Protein AF-A0A315QWI3-F1 (afdb_monomer_lite)

Radius of gyration: 18.95 Å; chains: 1; bounding box: 39×34×57 Å

Sequence (74 aa):
MKNKVEKLDKGNPVALIPLFVFLVLYLGMGIYFSMQGVEMAFYQFPAPIAALVGIIVAFFMASGSMEERVSSLY

Structure (mmCIF, N/CA/C/O backbone):
data_AF-A0A315QWI3-F1
#
_entry.id   AF-A0A315QWI3-F1
#
loop_
_atom_site.group_PDB
_atom_site.id
_atom_site.type_symbol
_atom_site.label_atom_id
_atom_site.label_alt_id
_atom_site.label_comp_id
_atom_site.label_asym_id
_atom_site.label_entity_id
_atom_site.label_seq_id
_atom_site.pdbx_PDB_ins_code
_atom_site.Cartn_x
_atom_site.Cartn_y
_atom_site.Cartn_z
_atom_site.occupancy
_atom_site.B_iso_or_equiv
_atom_site.auth_seq_id
_atom_site.auth_comp_id
_atom_site.auth_asym_id
_atom_site.auth_atom_id
_atom_site.pdbx_PDB_model_num
ATOM 1 N N . MET A 1 1 ? 12.013 27.209 -41.511 1.00 49.44 1 MET A N 1
ATOM 2 C CA . MET A 1 1 ? 12.009 26.811 -40.086 1.00 49.44 1 MET A CA 1
ATOM 3 C C . MET A 1 1 ? 10.800 25.910 -39.854 1.00 49.44 1 MET A C 1
ATOM 5 O O . MET A 1 1 ? 9.684 26.384 -40.009 1.00 49.44 1 MET A O 1
ATOM 9 N N . LYS A 1 2 ? 10.991 24.602 -39.626 1.00 43.59 2 LYS A N 1
ATOM 10 C CA . LYS A 1 2 ? 9.890 23.657 -39.357 1.00 43.59 2 LYS A CA 1
ATOM 11 C C . LYS A 1 2 ? 9.732 23.533 -37.840 1.00 43.59 2 LYS A C 1
ATOM 13 O O . LYS A 1 2 ? 10.604 22.965 -37.193 1.00 43.59 2 LYS A O 1
ATOM 18 N N . ASN A 1 3 ? 8.653 24.091 -37.294 1.00 51.31 3 ASN A N 1
ATOM 19 C CA . ASN A 1 3 ? 8.303 23.949 -35.882 1.00 51.31 3 ASN A CA 1
ATOM 20 C C . ASN A 1 3 ? 7.956 22.485 -35.594 1.00 51.31 3 ASN A C 1
ATOM 22 O O . ASN A 1 3 ? 6.956 21.961 -36.084 1.00 51.31 3 ASN A O 1
ATOM 26 N N . LYS A 1 4 ? 8.813 21.816 -34.822 1.00 53.41 4 LYS A N 1
ATOM 27 C CA . LYS A 1 4 ? 8.542 20.501 -34.248 1.00 53.41 4 LYS A CA 1
ATOM 28 C C . LYS A 1 4 ? 7.588 20.741 -33.082 1.00 53.41 4 LYS A C 1
ATOM 30 O O . LYS A 1 4 ? 8.025 21.134 -32.010 1.00 53.41 4 LYS A O 1
ATOM 35 N N . VAL A 1 5 ? 6.287 20.590 -33.323 1.00 65.44 5 VAL A N 1
ATOM 36 C CA . VAL A 1 5 ? 5.294 20.564 -32.245 1.00 65.44 5 VAL A CA 1
ATOM 37 C C . VAL A 1 5 ? 5.698 19.418 -31.319 1.00 65.44 5 VAL A C 1
ATOM 39 O O . VAL A 1 5 ? 5.701 18.260 -31.745 1.00 65.44 5 VAL A O 1
ATOM 42 N N . GLU A 1 6 ? 6.129 19.745 -30.100 1.00 62.44 6 GLU A N 1
ATOM 43 C CA . GLU A 1 6 ? 6.396 18.770 -29.046 1.00 62.44 6 GLU A CA 1
ATOM 44 C C . GLU A 1 6 ? 5.133 17.929 -28.864 1.00 62.44 6 GLU A C 1
ATOM 46 O O . GLU A 1 6 ? 4.075 18.425 -28.472 1.00 62.44 6 GLU A O 1
ATOM 51 N N . LYS A 1 7 ? 5.214 16.646 -29.226 1.00 53.78 7 LYS A N 1
ATOM 52 C CA . LYS A 1 7 ? 4.171 15.693 -28.870 1.00 53.78 7 LYS A CA 1
ATOM 53 C C . LYS A 1 7 ? 4.202 15.594 -27.351 1.00 53.78 7 LYS A C 1
ATOM 55 O O . LYS A 1 7 ? 5.142 15.026 -26.811 1.00 53.78 7 LYS A O 1
ATOM 60 N N . LEU A 1 8 ? 3.191 16.155 -26.693 1.00 61.03 8 LEU A N 1
ATOM 61 C CA . LEU A 1 8 ? 2.930 15.897 -25.282 1.00 61.03 8 LEU A CA 1
ATOM 62 C C . LEU A 1 8 ? 2.790 14.385 -25.137 1.00 61.03 8 LEU A C 1
ATOM 64 O O . LEU A 1 8 ? 1.876 13.794 -25.723 1.00 61.03 8 LEU A O 1
ATOM 68 N N . ASP A 1 9 ? 3.747 13.770 -24.450 1.00 65.06 9 ASP A N 1
ATOM 69 C CA . ASP A 1 9 ? 3.747 12.335 -24.237 1.00 65.06 9 ASP A CA 1
ATOM 70 C C . ASP A 1 9 ? 2.449 11.984 -23.507 1.00 65.06 9 ASP A C 1
ATOM 72 O O . ASP A 1 9 ? 2.167 12.480 -22.410 1.00 65.06 9 ASP A O 1
ATOM 76 N N . LYS A 1 10 ? 1.572 11.239 -24.183 1.00 70.62 10 LYS A N 1
ATOM 77 C CA . LYS A 1 10 ? 0.274 10.868 -23.623 1.00 70.62 10 LYS A CA 1
ATOM 78 C C . LYS A 1 10 ? 0.585 9.873 -22.518 1.00 70.62 10 LYS A C 1
ATOM 80 O O . LYS A 1 10 ? 0.884 8.722 -22.817 1.00 70.62 10 LYS A O 1
ATOM 85 N N . GLY A 1 11 ? 0.563 10.343 -21.271 1.00 68.75 11 GLY A N 1
ATOM 86 C CA . GLY A 1 11 ? 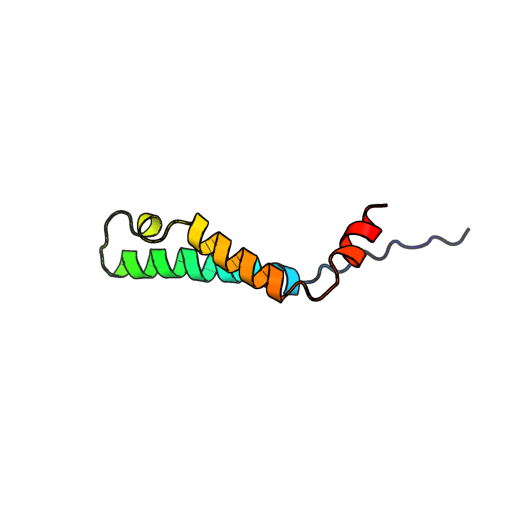0.929 9.546 -20.104 1.00 68.75 11 GLY A CA 1
ATOM 87 C C . GLY A 1 11 ? 0.300 8.153 -20.143 1.00 68.75 11 GLY A C 1
ATOM 88 O O . GLY A 1 11 ? -0.845 7.990 -20.563 1.00 68.75 11 GLY A O 1
ATOM 89 N N . ASN A 1 12 ? 1.066 7.146 -19.728 1.00 81.06 12 ASN A N 1
ATOM 90 C CA . ASN A 1 12 ? 0.630 5.758 -19.754 1.00 81.06 12 ASN A CA 1
ATOM 91 C C . ASN A 1 12 ? -0.230 5.451 -18.509 1.00 81.06 12 ASN A C 1
ATOM 93 O O . ASN A 1 12 ? 0.335 5.304 -17.424 1.00 81.06 12 ASN A O 1
ATOM 97 N N . PRO A 1 13 ? -1.567 5.308 -18.618 1.00 84.62 13 PRO A N 1
ATOM 98 C CA . PRO A 1 13 ? -2.424 5.026 -17.463 1.00 84.62 13 PRO A CA 1
ATOM 99 C C . PRO A 1 13 ? -2.099 3.678 -16.803 1.00 84.62 13 PRO A C 1
ATOM 101 O O . PRO A 1 13 ? -2.365 3.494 -15.618 1.00 84.62 13 PRO A O 1
ATOM 104 N N . VAL A 1 14 ? -1.458 2.757 -17.532 1.00 86.94 14 VAL A N 1
ATOM 105 C CA . VAL A 1 14 ? -0.970 1.482 -16.992 1.00 86.94 14 VAL A CA 1
ATOM 106 C C . VAL A 1 14 ? 0.090 1.719 -15.909 1.00 86.94 14 VAL A C 1
ATOM 108 O O . VAL A 1 14 ? 0.160 0.954 -14.955 1.00 86.94 14 VAL A O 1
ATOM 111 N N . ALA A 1 15 ? 0.845 2.822 -15.952 1.00 87.31 15 ALA A N 1
ATOM 112 C CA . ALA A 1 15 ? 1.822 3.156 -14.913 1.00 87.31 15 ALA A CA 1
ATOM 113 C C . ALA A 1 15 ? 1.194 3.402 -13.522 1.00 87.31 15 ALA A C 1
ATOM 115 O O . ALA A 1 15 ? 1.911 3.401 -12.525 1.00 87.31 15 ALA A O 1
ATOM 116 N N . LEU A 1 16 ? -0.132 3.577 -13.433 1.00 93.50 16 LEU A N 1
ATOM 117 C CA . LEU A 1 16 ? -0.854 3.781 -12.172 1.00 93.50 16 LEU A CA 1
ATOM 118 C C . LEU A 1 16 ? -1.267 2.479 -11.473 1.00 93.50 16 LEU A C 1
ATOM 120 O O . LEU A 1 16 ? -1.706 2.531 -10.326 1.00 93.50 16 LEU A O 1
ATOM 124 N N . ILE A 1 17 ? -1.129 1.313 -12.111 1.00 95.38 17 ILE A N 1
ATOM 125 C CA . ILE A 1 17 ? -1.539 0.030 -11.515 1.00 95.38 17 ILE A CA 1
ATOM 126 C C . ILE A 1 17 ? -0.873 -0.230 -10.148 1.00 95.38 17 ILE A C 1
ATOM 128 O O . ILE A 1 17 ? -1.601 -0.584 -9.221 1.00 95.38 17 ILE A O 1
ATOM 132 N N . PRO A 1 18 ? 0.442 -0.005 -9.944 1.00 95.19 18 PRO A N 1
ATOM 133 C CA . PRO A 1 18 ? 1.072 -0.171 -8.629 1.00 95.19 18 PRO A CA 1
ATOM 134 C C . PRO A 1 18 ? 0.422 0.676 -7.530 1.00 95.19 18 PRO A C 1
ATOM 136 O O . PRO A 1 18 ? 0.200 0.204 -6.414 1.00 95.19 18 PRO A O 1
ATOM 139 N N . LEU A 1 19 ? 0.074 1.923 -7.865 1.00 96.00 19 LEU A N 1
ATOM 140 C CA . LEU A 1 19 ? -0.610 2.845 -6.964 1.00 96.00 19 LEU A CA 1
ATOM 141 C C . LEU A 1 19 ? -2.036 2.371 -6.673 1.00 96.00 19 LEU A C 1
ATOM 143 O O . LEU A 1 19 ? -2.480 2.405 -5.529 1.00 96.00 19 LEU A O 1
ATOM 147 N N . PHE A 1 20 ? -2.749 1.901 -7.693 1.00 97.75 20 PHE A N 1
ATOM 148 C CA . PHE A 1 20 ? -4.098 1.376 -7.527 1.00 97.75 20 PHE A CA 1
ATOM 149 C C . PHE A 1 20 ? -4.121 0.131 -6.629 1.00 97.75 20 PHE A C 1
ATOM 151 O O . PHE A 1 20 ? -4.952 0.045 -5.728 1.00 97.75 20 PHE A O 1
ATOM 158 N N . VAL A 1 21 ? -3.169 -0.791 -6.808 1.00 97.56 21 VAL A N 1
ATOM 159 C CA . VAL A 1 21 ? -2.998 -1.967 -5.940 1.00 97.56 21 VAL A CA 1
ATOM 160 C C . VAL A 1 21 ? -2.746 -1.546 -4.493 1.00 97.56 21 VAL A C 1
ATOM 162 O O . VAL A 1 21 ? -3.399 -2.065 -3.589 1.00 97.56 21 VAL A O 1
ATOM 165 N N . PHE A 1 22 ? -1.857 -0.573 -4.269 1.00 97.50 22 PHE A N 1
ATOM 166 C CA . PHE A 1 22 ? -1.627 -0.004 -2.940 1.00 97.50 22 PHE A CA 1
ATOM 167 C C . PHE A 1 22 ? -2.924 0.528 -2.314 1.00 97.50 22 PHE A C 1
ATOM 169 O O . PHE A 1 22 ? -3.240 0.173 -1.179 1.00 97.50 22 PHE A O 1
ATOM 176 N N . LEU A 1 23 ? -3.689 1.341 -3.051 1.00 97.56 23 LEU A N 1
ATOM 177 C CA . LEU A 1 23 ? -4.924 1.949 -2.551 1.00 97.56 23 LEU A CA 1
ATOM 178 C C . LEU A 1 23 ? -5.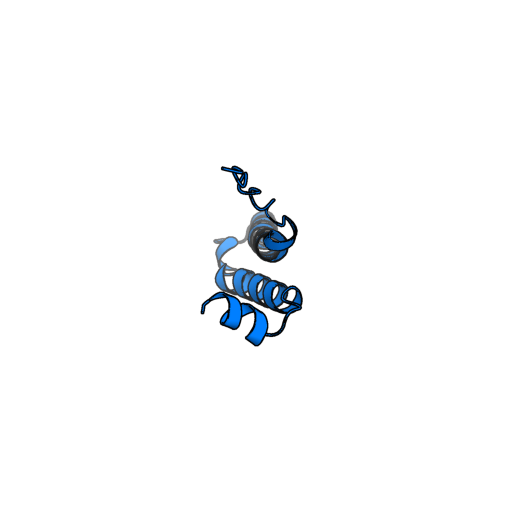973 0.896 -2.203 1.00 97.56 23 LEU A C 1
ATOM 180 O O . LEU A 1 23 ? -6.538 0.943 -1.115 1.00 97.56 23 LEU A O 1
ATOM 184 N N . VAL A 1 24 ? -6.213 -0.068 -3.094 1.00 98.06 24 VAL A N 1
ATOM 185 C CA . VAL A 1 24 ? -7.202 -1.129 -2.864 1.00 98.06 24 VAL A CA 1
ATOM 186 C C . VAL A 1 24 ? -6.817 -1.983 -1.660 1.00 98.06 24 VAL A C 1
ATOM 188 O O . VAL A 1 24 ? -7.677 -2.280 -0.838 1.00 98.06 24 VAL A O 1
ATOM 191 N N . LEU A 1 25 ? -5.540 -2.341 -1.509 1.00 97.62 25 LEU A N 1
ATOM 192 C CA . LEU A 1 25 ? -5.088 -3.134 -0.366 1.00 97.62 25 LEU A CA 1
ATOM 193 C C . LEU A 1 25 ? -5.155 -2.347 0.944 1.00 97.62 25 LEU A C 1
ATOM 195 O O . LEU A 1 25 ? -5.712 -2.837 1.921 1.00 97.62 25 LEU A O 1
ATOM 199 N N . TYR A 1 26 ? -4.613 -1.129 0.976 1.00 97.31 26 TYR A N 1
ATOM 200 C CA . TYR A 1 26 ? -4.564 -0.334 2.200 1.00 97.31 26 TYR A CA 1
ATOM 201 C C . TYR A 1 26 ? -5.961 0.102 2.658 1.00 97.31 26 TYR A C 1
ATOM 203 O O . TYR A 1 26 ? -6.340 -0.125 3.807 1.00 97.31 26 TYR A O 1
ATOM 211 N N . LEU A 1 27 ? -6.753 0.679 1.749 1.00 97.25 27 LEU A N 1
ATOM 212 C CA . LEU A 1 27 ? -8.111 1.124 2.058 1.00 97.25 27 LEU A CA 1
ATOM 213 C C . LEU A 1 27 ? -9.045 -0.065 2.274 1.00 97.25 27 LEU A C 1
ATOM 215 O O . LEU A 1 27 ? -9.849 -0.033 3.198 1.00 97.25 27 LEU A O 1
ATOM 219 N N . GLY A 1 28 ? -8.917 -1.125 1.471 1.00 97.31 28 GLY A N 1
ATOM 220 C CA . GLY A 1 28 ? -9.713 -2.340 1.621 1.00 97.31 28 GLY A CA 1
ATOM 221 C C . GLY A 1 28 ? -9.519 -2.988 2.989 1.00 97.31 28 GLY A C 1
ATOM 222 O O . GLY A 1 28 ? -10.507 -3.294 3.651 1.00 97.31 28 GLY A O 1
ATOM 223 N N . MET A 1 29 ? -8.274 -3.118 3.460 1.00 97.12 29 MET A N 1
ATOM 224 C CA . MET A 1 29 ? -7.992 -3.656 4.797 1.00 97.12 29 MET A CA 1
ATOM 225 C C . MET A 1 29 ? -8.478 -2.727 5.911 1.00 97.12 29 MET A C 1
ATOM 227 O O . MET A 1 29 ? -9.093 -3.196 6.868 1.00 97.12 29 MET A O 1
ATOM 231 N N . GLY A 1 30 ? -8.267 -1.414 5.782 1.00 96.62 30 GLY A N 1
ATOM 232 C CA . GLY A 1 30 ? -8.758 -0.442 6.760 1.00 96.62 30 GLY A CA 1
ATOM 233 C C . GLY A 1 30 ? -10.285 -0.448 6.885 1.00 96.62 30 GLY A C 1
ATOM 234 O O . GLY A 1 30 ? -10.809 -0.478 7.996 1.00 96.62 30 GLY A O 1
ATOM 235 N N . ILE A 1 31 ? -11.005 -0.495 5.760 1.00 97.50 31 ILE A N 1
ATOM 236 C CA . ILE A 1 31 ? -12.472 -0.596 5.731 1.00 97.50 31 ILE A CA 1
ATOM 237 C C . ILE A 1 31 ? -12.926 -1.941 6.298 1.00 97.50 31 ILE A C 1
ATOM 239 O O . ILE A 1 31 ? -13.808 -1.966 7.152 1.00 97.50 31 ILE A O 1
ATOM 243 N N . TYR A 1 32 ? -12.308 -3.048 5.876 1.00 97.38 32 TYR A N 1
ATOM 244 C CA . TYR A 1 32 ? -12.639 -4.385 6.365 1.00 97.38 32 TYR A CA 1
ATOM 245 C C . TYR A 1 32 ? -12.532 -4.464 7.892 1.00 97.38 32 TYR A C 1
ATOM 247 O O . TYR A 1 32 ? -13.493 -4.841 8.559 1.00 97.38 32 TYR A O 1
ATOM 255 N N . PHE A 1 33 ? -11.410 -4.025 8.467 1.00 96.75 33 PHE A N 1
ATOM 256 C CA . PHE 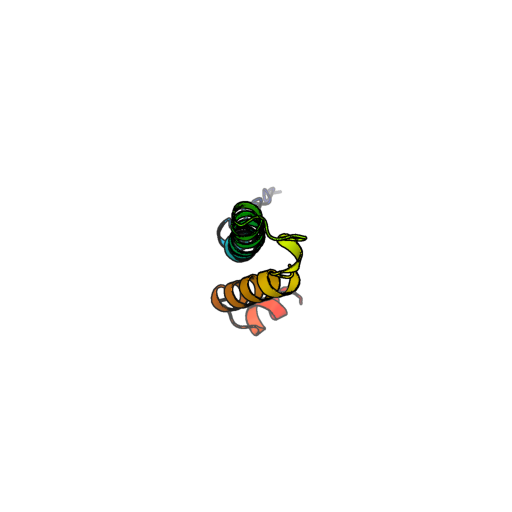A 1 33 ? -11.222 -4.005 9.918 1.00 96.75 33 PHE A CA 1
ATOM 257 C C . PHE A 1 33 ? -12.124 -2.991 10.626 1.00 96.75 33 PHE A C 1
ATOM 259 O O . PHE A 1 33 ? -12.617 -3.273 11.718 1.00 96.75 33 PHE A O 1
ATOM 266 N N . SER A 1 34 ? -12.415 -1.851 9.995 1.00 96.31 34 SER A N 1
ATOM 267 C CA . SER A 1 34 ? -13.367 -0.876 10.531 1.00 96.31 34 SER A CA 1
ATOM 268 C C . SER A 1 34 ? -14.781 -1.457 10.627 1.00 96.31 34 SER A C 1
ATOM 270 O O . SER A 1 34 ? -15.449 -1.243 11.634 1.00 96.31 34 SER A O 1
ATOM 272 N N . MET A 1 35 ? -15.220 -2.244 9.639 1.00 97.25 35 MET A N 1
ATOM 273 C CA . MET A 1 35 ? -16.514 -2.939 9.670 1.00 97.25 35 MET A CA 1
ATOM 274 C C . MET A 1 35 ? -16.579 -4.036 10.741 1.00 97.25 35 MET A C 1
ATOM 276 O O . MET A 1 35 ? -17.666 -4.373 11.199 1.00 97.25 35 MET A O 1
ATOM 280 N N . GLN A 1 36 ? -15.434 -4.586 11.152 1.00 96.62 36 GLN A N 1
ATOM 281 C CA . GLN A 1 36 ? -15.332 -5.541 12.262 1.00 96.62 36 GLN A CA 1
ATOM 282 C C . GLN A 1 36 ? -15.249 -4.857 13.640 1.00 96.62 36 GLN A C 1
ATOM 284 O O . GLN A 1 36 ? -15.145 -5.542 14.654 1.00 96.62 36 GLN A O 1
ATOM 289 N N . GLY A 1 37 ? -15.278 -3.519 13.698 1.00 95.31 37 GLY A N 1
ATOM 290 C CA . GLY A 1 37 ? -15.168 -2.763 14.948 1.00 95.31 37 GLY A CA 1
ATOM 291 C C . GLY A 1 37 ? -13.766 -2.778 15.563 1.00 95.31 37 GLY A C 1
ATOM 292 O O . GLY A 1 37 ? -13.626 -2.529 16.757 1.00 95.31 37 GLY A O 1
ATOM 293 N N . VAL A 1 38 ? -12.728 -3.081 14.776 1.00 95.56 38 VAL A N 1
ATOM 294 C CA . VAL A 1 38 ? -11.346 -3.117 15.267 1.00 95.56 38 VAL A CA 1
ATOM 295 C C . VAL A 1 38 ? -10.847 -1.697 15.524 1.00 95.56 38 VAL A C 1
ATOM 297 O O . VAL A 1 38 ? -10.843 -0.847 14.628 1.00 95.56 38 VAL A O 1
ATOM 300 N N . GLU A 1 39 ? -10.378 -1.447 16.745 1.00 93.06 39 GLU A N 1
ATOM 301 C CA . GLU A 1 39 ? -9.720 -0.192 17.092 1.00 93.06 39 GLU A CA 1
ATOM 302 C C . GLU A 1 39 ? -8.454 0.004 16.257 1.00 93.06 39 GLU A C 1
ATOM 304 O O . GLU A 1 39 ? -7.686 -0.931 16.009 1.00 93.06 39 GLU A O 1
ATOM 309 N N . MET A 1 40 ? -8.229 1.243 15.816 1.00 93.00 40 MET A N 1
ATOM 310 C CA . MET A 1 40 ? -7.076 1.589 14.986 1.00 93.00 40 MET A CA 1
ATOM 311 C C . MET A 1 40 ? -6.970 0.685 13.742 1.00 93.00 40 MET A C 1
ATOM 313 O O . MET A 1 40 ? -5.887 0.243 13.374 1.00 93.00 40 MET A O 1
ATOM 317 N N . ALA A 1 41 ? -8.098 0.415 13.074 1.00 93.19 41 ALA A N 1
ATOM 318 C CA . ALA A 1 41 ? -8.212 -0.478 11.914 1.00 93.19 41 ALA A CA 1
ATOM 319 C C . ALA A 1 41 ? -7.110 -0.295 10.845 1.00 93.19 41 ALA A C 1
ATOM 321 O O . ALA A 1 41 ? -6.532 -1.267 10.366 1.00 93.19 41 ALA A O 1
ATOM 322 N N . PHE A 1 42 ? -6.751 0.949 10.517 1.00 91.56 42 PHE A N 1
ATOM 323 C CA . PHE A 1 42 ? -5.693 1.270 9.544 1.00 91.56 42 PHE A CA 1
ATOM 324 C C . PHE A 1 42 ? -4.258 1.006 10.038 1.00 91.56 42 PHE A C 1
ATOM 326 O O . PHE A 1 42 ? -3.321 1.033 9.244 1.00 91.56 42 PHE A O 1
ATOM 333 N N . TYR A 1 43 ? -4.072 0.752 11.333 1.00 93.94 43 TYR A N 1
ATOM 334 C CA . TYR A 1 43 ? -2.785 0.392 11.934 1.00 93.94 43 TYR A CA 1
ATOM 335 C C . TYR A 1 43 ? -2.555 -1.121 11.930 1.00 93.94 43 TYR A C 1
ATOM 337 O O . TYR A 1 43 ? -1.407 -1.556 11.935 1.00 93.94 43 TYR A O 1
ATOM 345 N N . GLN A 1 44 ? -3.628 -1.919 11.871 1.00 93.69 44 GLN A N 1
ATOM 346 C CA . GLN A 1 44 ? -3.551 -3.385 11.801 1.00 93.69 44 GLN A CA 1
ATOM 347 C C . GLN A 1 44 ? -2.895 -3.862 10.504 1.00 93.69 44 GLN A C 1
ATOM 349 O O . GLN A 1 44 ? -2.197 -4.873 10.485 1.00 93.69 44 GLN A O 1
ATOM 354 N N . PHE A 1 45 ? -3.088 -3.107 9.421 1.00 93.44 45 PHE A N 1
ATOM 355 C CA . PHE A 1 45 ? -2.381 -3.306 8.165 1.00 93.44 45 PHE A CA 1
ATOM 356 C C . PHE A 1 45 ? -1.575 -2.049 7.807 1.00 93.44 45 PHE A C 1
ATOM 358 O O . PHE A 1 45 ? -2.101 -1.140 7.160 1.00 93.44 45 PHE A O 1
ATOM 365 N N . PRO A 1 46 ? -0.302 -1.965 8.236 1.00 94.31 46 PRO A N 1
ATOM 366 C CA . PRO A 1 46 ? 0.517 -0.781 8.021 1.00 94.31 46 PRO A CA 1
ATOM 367 C C . PRO A 1 46 ? 0.658 -0.424 6.537 1.00 94.31 46 PRO A C 1
ATOM 369 O O . PRO A 1 46 ? 0.984 -1.275 5.705 1.00 94.31 46 PRO A O 1
ATOM 372 N N . ALA A 1 47 ? 0.518 0.866 6.218 1.00 95.88 47 ALA A N 1
ATOM 373 C CA . ALA A 1 47 ? 0.700 1.394 4.863 1.00 95.88 47 ALA A CA 1
ATOM 374 C C . ALA A 1 47 ? 2.024 0.964 4.186 1.00 95.88 47 ALA A C 1
ATOM 376 O O . ALA A 1 47 ? 1.988 0.665 2.990 1.00 95.88 47 ALA A O 1
ATOM 377 N N . PRO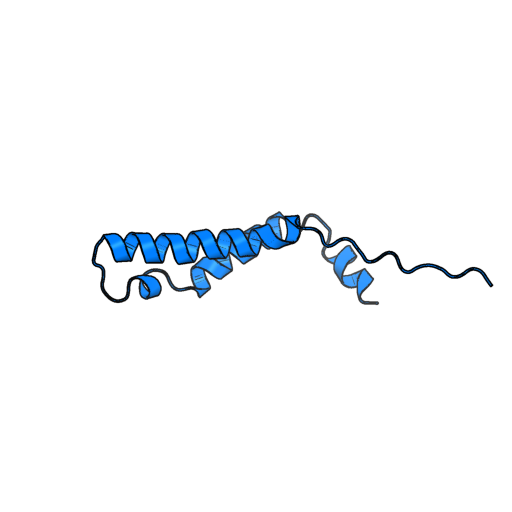 A 1 48 ? 3.172 0.849 4.894 1.00 96.81 48 PRO A N 1
ATOM 378 C CA . PRO A 1 48 ? 4.402 0.345 4.284 1.00 96.81 48 PRO A CA 1
ATOM 379 C C . PRO A 1 48 ? 4.267 -1.057 3.677 1.00 96.81 48 PRO A C 1
ATOM 381 O O . PRO A 1 48 ? 4.839 -1.313 2.624 1.00 96.81 48 PRO A O 1
ATOM 384 N N . ILE A 1 49 ? 3.477 -1.954 4.281 1.00 96.62 49 ILE A N 1
ATOM 385 C CA . ILE A 1 49 ? 3.273 -3.313 3.754 1.00 96.62 49 ILE A CA 1
ATOM 386 C C . ILE A 1 49 ? 2.481 -3.257 2.446 1.00 96.62 49 ILE A C 1
ATOM 388 O O . ILE A 1 49 ? 2.874 -3.873 1.457 1.00 96.62 49 ILE A O 1
ATOM 392 N N . ALA A 1 50 ? 1.409 -2.461 2.409 1.00 97.12 50 ALA A N 1
ATOM 393 C CA . ALA A 1 50 ? 0.645 -2.221 1.187 1.00 97.12 50 ALA A CA 1
ATOM 394 C C . ALA A 1 50 ? 1.534 -1.641 0.071 1.00 97.12 50 ALA A C 1
ATOM 396 O O . ALA A 1 50 ? 1.437 -2.046 -1.089 1.00 97.12 50 ALA A O 1
ATOM 397 N N . ALA A 1 51 ? 2.421 -0.704 0.425 1.00 97.19 51 ALA A N 1
ATOM 398 C CA . ALA A 1 51 ? 3.333 -0.065 -0.516 1.00 97.19 51 ALA A CA 1
ATOM 399 C C . ALA A 1 51 ? 4.346 -1.062 -1.093 1.00 97.19 51 ALA A C 1
ATOM 401 O O . ALA A 1 51 ? 4.596 -1.036 -2.295 1.00 97.19 51 ALA A O 1
ATOM 402 N N . LEU A 1 52 ? 4.872 -1.985 -0.278 1.00 97.88 52 LEU A N 1
ATOM 403 C CA . LEU A 1 52 ? 5.756 -3.058 -0.747 1.00 97.88 52 LEU A CA 1
ATOM 404 C C . LEU A 1 52 ? 5.073 -3.949 -1.788 1.00 97.88 52 LEU A C 1
ATOM 406 O O . LEU A 1 52 ? 5.691 -4.277 -2.798 1.00 97.88 52 LEU A O 1
ATOM 410 N N . VAL A 1 53 ? 3.795 -4.291 -1.595 1.00 97.12 53 VAL A N 1
ATOM 411 C CA . VAL A 1 53 ? 3.037 -5.051 -2.602 1.00 97.12 53 VAL A CA 1
ATOM 412 C C . VAL A 1 53 ? 2.906 -4.256 -3.904 1.00 97.12 53 VAL A C 1
ATOM 414 O O . VAL A 1 53 ? 3.153 -4.801 -4.978 1.00 97.12 53 VAL A O 1
ATOM 417 N N . GLY A 1 54 ? 2.603 -2.956 -3.821 1.00 96.38 54 GLY A N 1
ATOM 418 C CA . GLY A 1 54 ? 2.599 -2.066 -4.985 1.00 96.38 54 GLY A CA 1
ATOM 419 C C . GLY A 1 54 ? 3.954 -2.028 -5.702 1.00 96.38 54 GLY A C 1
ATOM 420 O O . GLY A 1 54 ? 4.010 -2.152 -6.921 1.00 96.38 54 GLY A O 1
ATOM 421 N N . ILE A 1 55 ? 5.058 -1.942 -4.957 1.00 95.38 55 ILE A N 1
ATOM 422 C CA . ILE A 1 55 ? 6.425 -1.959 -5.500 1.00 95.38 55 ILE A CA 1
ATOM 423 C C . ILE A 1 55 ? 6.724 -3.282 -6.216 1.00 95.38 55 ILE A C 1
ATOM 425 O O . ILE A 1 55 ? 7.257 -3.268 -7.322 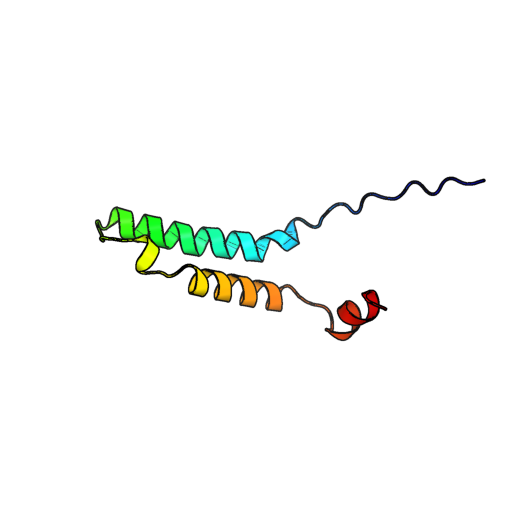1.00 95.38 55 ILE A O 1
ATOM 429 N N . ILE A 1 56 ? 6.344 -4.422 -5.635 1.00 95.25 56 ILE A N 1
ATOM 430 C CA . ILE A 1 56 ? 6.500 -5.739 -6.271 1.00 95.25 56 ILE A CA 1
ATOM 431 C C . ILE A 1 56 ? 5.733 -5.787 -7.600 1.00 95.25 56 ILE A C 1
ATOM 433 O O . ILE A 1 56 ? 6.282 -6.209 -8.617 1.00 95.25 56 ILE A O 1
ATOM 437 N N . VAL A 1 57 ? 4.493 -5.292 -7.624 1.00 94.81 57 VAL A N 1
ATOM 438 C CA . VAL A 1 57 ? 3.705 -5.175 -8.860 1.00 94.81 57 VAL A CA 1
ATOM 439 C C . VAL A 1 57 ? 4.395 -4.254 -9.870 1.00 94.81 57 VAL A C 1
ATOM 441 O O . VAL A 1 57 ? 4.486 -4.606 -11.043 1.00 94.81 57 VAL A O 1
ATOM 444 N N . ALA A 1 58 ? 4.951 -3.121 -9.431 1.00 92.44 58 ALA A N 1
ATOM 445 C CA . ALA A 1 58 ? 5.710 -2.218 -10.295 1.00 92.44 58 ALA A CA 1
ATOM 446 C C . ALA A 1 58 ? 6.932 -2.903 -10.923 1.00 92.44 58 ALA A C 1
ATOM 448 O O . ALA A 1 58 ? 7.212 -2.676 -12.098 1.00 92.44 58 ALA A O 1
ATOM 449 N N . PHE A 1 59 ? 7.631 -3.761 -10.174 1.00 90.81 59 PHE A N 1
ATOM 450 C CA . PHE A 1 59 ? 8.749 -4.549 -10.693 1.00 90.81 59 PHE A CA 1
ATOM 451 C C . PHE A 1 59 ? 8.308 -5.589 -11.724 1.00 90.81 59 PHE A C 1
ATOM 453 O O . PHE A 1 59 ? 8.970 -5.732 -12.746 1.00 90.81 59 PHE A O 1
ATOM 460 N N . PHE A 1 60 ? 7.179 -6.271 -11.521 1.00 89.69 60 PHE A N 1
ATOM 461 C CA . PHE A 1 60 ? 6.654 -7.199 -12.531 1.00 89.69 60 PHE A CA 1
ATOM 462 C C . PHE A 1 60 ? 6.168 -6.487 -13.796 1.00 89.69 60 PHE A C 1
ATOM 464 O O . PHE A 1 60 ? 6.312 -7.007 -14.899 1.00 89.69 60 PHE A O 1
ATOM 471 N N . MET A 1 61 ? 5.613 -5.286 -13.647 1.00 86.88 61 MET A N 1
ATOM 472 C CA . MET A 1 61 ? 5.194 -4.443 -14.767 1.00 86.88 61 MET A CA 1
ATOM 473 C C . MET A 1 61 ? 6.360 -3.760 -15.476 1.00 86.88 61 MET A C 1
ATOM 475 O O . MET A 1 61 ? 6.231 -3.320 -16.617 1.00 86.88 61 MET A O 1
ATOM 479 N N . ALA A 1 62 ? 7.500 -3.650 -14.802 1.00 80.19 62 ALA A N 1
ATOM 480 C CA . ALA A 1 62 ? 8.741 -3.171 -15.367 1.00 80.19 62 ALA A CA 1
ATOM 481 C C . ALA A 1 62 ? 9.369 -4.233 -16.284 1.00 80.19 62 ALA A C 1
ATOM 483 O O . ALA A 1 62 ? 10.443 -4.755 -16.011 1.00 80.19 62 ALA A O 1
ATOM 484 N N . SER A 1 63 ? 8.707 -4.542 -17.397 1.00 59.41 63 SER A N 1
ATOM 485 C CA . SER A 1 63 ? 9.254 -5.378 -18.463 1.00 59.41 63 SER A CA 1
ATOM 486 C C . SER A 1 63 ? 10.116 -4.525 -19.404 1.00 59.41 63 SER A C 1
ATOM 488 O O . SER A 1 63 ? 9.644 -4.035 -20.427 1.00 59.41 63 SER A O 1
ATOM 490 N N . GLY A 1 64 ? 11.366 -4.305 -19.010 1.00 60.25 64 GLY A N 1
ATOM 491 C CA . GLY A 1 64 ? 12.434 -3.644 -19.765 1.00 60.25 64 GLY A CA 1
ATOM 492 C C . GLY A 1 64 ? 13.723 -3.784 -18.958 1.00 60.25 64 GLY A C 1
ATOM 493 O O . GLY A 1 64 ? 13.659 -3.783 -17.726 1.00 60.25 64 GLY A O 1
ATOM 494 N N . SER A 1 65 ? 14.875 -3.989 -19.602 1.00 59.03 65 SER A N 1
ATOM 495 C CA . SER A 1 65 ? 16.126 -4.173 -18.856 1.00 59.03 65 SER A CA 1
ATOM 496 C C . SER A 1 65 ? 16.436 -2.917 -18.038 1.00 59.03 65 SER A C 1
ATOM 498 O O . SER A 1 65 ? 16.119 -1.793 -18.435 1.00 59.03 65 SER A O 1
ATOM 500 N N . MET A 1 66 ? 17.063 -3.096 -16.874 1.00 58.59 66 MET A N 1
ATOM 501 C CA . MET A 1 66 ? 17.538 -1.957 -16.085 1.00 58.59 66 MET A CA 1
ATOM 502 C C . MET A 1 66 ? 18.501 -1.084 -16.916 1.00 58.59 66 MET A C 1
ATOM 504 O O . MET A 1 66 ? 18.476 0.136 -16.772 1.00 58.59 66 MET A O 1
ATOM 508 N N . GLU A 1 67 ? 19.254 -1.688 -17.850 1.00 61.25 67 GLU A N 1
ATOM 509 C CA . GLU A 1 67 ? 20.058 -0.995 -18.867 1.00 61.25 67 GLU A CA 1
ATOM 510 C C . GLU A 1 67 ? 19.267 0.052 -19.661 1.00 61.25 67 GLU A C 1
ATOM 512 O O . GLU A 1 67 ? 19.736 1.175 -19.793 1.00 61.25 67 GLU A O 1
ATOM 517 N N . GLU A 1 68 ? 18.078 -0.278 -20.172 1.00 62.59 68 GLU A N 1
ATOM 518 C CA . GLU A 1 68 ? 17.307 0.613 -21.056 1.00 62.59 68 GLU A CA 1
ATOM 519 C C . GLU A 1 68 ? 16.813 1.867 -20.315 1.00 62.59 68 GLU A C 1
ATOM 521 O O . GLU A 1 68 ? 16.711 2.956 -20.876 1.00 62.59 68 GLU A O 1
ATOM 526 N N . ARG A 1 69 ? 16.565 1.725 -19.008 1.00 60.09 69 ARG A N 1
ATOM 527 C CA . ARG A 1 69 ? 16.126 2.810 -18.118 1.00 60.09 69 ARG A CA 1
ATOM 528 C C . ARG A 1 69 ? 17.274 3.680 -17.620 1.00 60.09 69 ARG A C 1
ATOM 530 O O . ARG A 1 69 ? 17.082 4.864 -17.366 1.00 60.09 69 ARG A O 1
ATOM 537 N N . VAL A 1 70 ? 18.458 3.096 -17.450 1.00 65.00 70 VAL A N 1
ATOM 538 C CA . VAL A 1 70 ? 19.669 3.826 -17.055 1.00 65.00 70 VAL A CA 1
ATOM 539 C C . VAL A 1 70 ? 20.290 4.529 -18.262 1.00 65.00 70 VAL A C 1
ATOM 541 O O . VAL A 1 70 ? 20.799 5.637 -18.117 1.00 65.00 70 VAL A O 1
ATOM 544 N N . SER A 1 71 ? 20.188 3.954 -19.465 1.00 62.06 71 SER A N 1
ATOM 545 C CA . SER A 1 71 ? 20.691 4.591 -20.684 1.00 62.06 71 SER A CA 1
ATOM 546 C C . SER A 1 71 ? 19.869 5.806 -21.105 1.00 62.06 71 SER A C 1
ATOM 548 O O . SER A 1 71 ? 20.394 6.635 -21.828 1.00 62.06 71 SER A O 1
ATOM 550 N N . SER A 1 72 ? 18.607 5.942 -20.683 1.00 62.72 72 SER A N 1
ATOM 551 C CA . SER A 1 72 ? 17.836 7.167 -20.932 1.00 62.72 72 SER A CA 1
ATOM 552 C C . SER A 1 72 ? 18.213 8.327 -20.000 1.00 62.72 72 SER A C 1
ATOM 554 O O . SER A 1 72 ? 17.645 9.409 -20.124 1.00 62.72 72 SER A O 1
ATOM 556 N N . LEU A 1 73 ? 19.106 8.097 -19.028 1.00 65.25 73 LEU A N 1
ATOM 557 C CA . LEU A 1 73 ? 19.592 9.109 -18.081 1.00 65.25 73 LEU A CA 1
ATOM 558 C C . LEU A 1 73 ? 20.952 9.716 -18.478 1.00 65.25 73 LEU A C 1
ATOM 560 O O . LEU A 1 73 ? 21.386 10.661 -17.819 1.00 65.25 73 LEU A O 1
ATOM 564 N N . TYR A 1 74 ? 21.599 9.197 -19.526 1.00 48.62 74 TYR A N 1
ATOM 565 C CA . TYR A 1 74 ? 22.840 9.707 -20.127 1.00 48.62 74 TYR A CA 1
ATOM 566 C C . TYR A 1 74 ? 22.609 10.052 -21.599 1.00 48.62 74 TY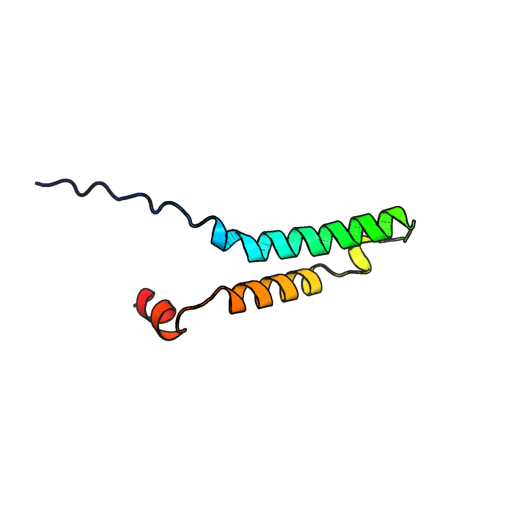R A C 1
ATOM 568 O O . TYR A 1 74 ? 23.205 11.051 -22.058 1.00 48.62 74 TYR A O 1
#

Foldseek 3Di:
DDDPPPDPPPDDVVLCVLVVQLCCVQVVQLVVCVVVVHPPSSVVPDSVVSNVSSVVVNVVVPPDDPVVVVVVVD

pLDDT: mean 83.52, std 16.87, range [43.59, 98.06]

Secondary structure (DSSP, 8-state):
------------GGGGHHHHHHHHHHHHHHHHHHHTT-TTHHHHS-HHHHHHHHHHHHHHH--S-HHHHHHTT-